Protein AF-A0A9D0VZU3-F1 (afdb_monomer_lite)

Structure (mmCIF, N/CA/C/O backbone):
data_AF-A0A9D0VZU3-F1
#
_entry.id   AF-A0A9D0VZU3-F1
#
loop_
_atom_site.group_PDB
_atom_site.id
_atom_site.type_symbol
_atom_site.label_atom_id
_atom_site.label_alt_id
_atom_site.label_comp_id
_atom_site.label_asym_id
_atom_site.label_entity_id
_atom_site.label_seq_id
_atom_site.pdbx_PDB_ins_code
_atom_site.Cartn_x
_atom_site.Cartn_y
_atom_site.Cartn_z
_atom_site.occupancy
_atom_site.B_iso_or_equiv
_atom_site.auth_seq_id
_atom_site.auth_comp_id
_atom_site.auth_asym_id
_atom_site.auth_atom_id
_atom_site.pdbx_PDB_model_num
ATOM 1 N N . ARG A 1 1 ? 12.793 -1.367 1.837 1.00 57.09 1 ARG A N 1
ATOM 2 C CA . ARG A 1 1 ? 12.682 -2.844 1.907 1.00 57.09 1 ARG A CA 1
ATOM 3 C C . ARG A 1 1 ? 11.423 -3.205 1.146 1.00 57.09 1 ARG A C 1
ATOM 5 O O . ARG A 1 1 ? 10.381 -2.661 1.485 1.00 57.09 1 ARG A O 1
ATOM 12 N N . VAL A 1 2 ? 11.534 -3.978 0.075 1.00 68.75 2 VAL A N 1
ATOM 13 C CA . VAL A 1 2 ? 10.361 -4.372 -0.712 1.00 68.75 2 VAL A CA 1
ATOM 14 C C . VAL A 1 2 ? 9.627 -5.455 0.066 1.00 68.75 2 VAL A C 1
ATOM 16 O O . VAL A 1 2 ? 10.262 -6.379 0.572 1.00 68.75 2 VAL A O 1
ATOM 19 N N . PHE A 1 3 ? 8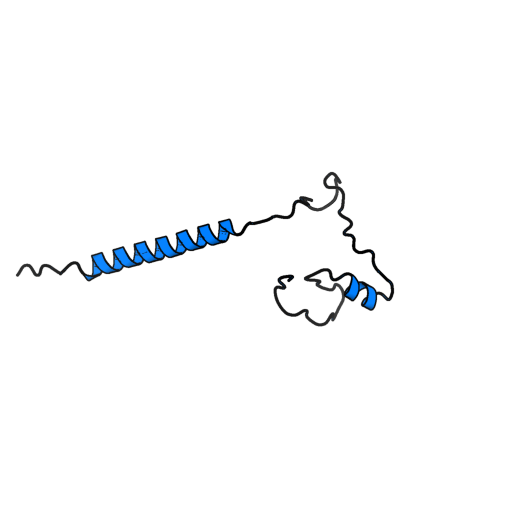.317 -5.298 0.227 1.00 74.56 3 PHE A N 1
ATOM 20 C CA . PHE A 1 3 ? 7.484 -6.337 0.816 1.00 74.56 3 PHE A CA 1
ATOM 21 C C . PHE A 1 3 ? 7.143 -7.352 -0.273 1.00 74.56 3 PHE A C 1
ATOM 23 O O . PHE A 1 3 ? 6.488 -7.012 -1.253 1.00 74.56 3 PHE A O 1
ATOM 30 N N . MET A 1 4 ? 7.621 -8.579 -0.094 1.00 77.31 4 MET A N 1
ATOM 31 C CA . MET A 1 4 ? 7.282 -9.738 -0.922 1.00 77.31 4 MET A CA 1
ATOM 32 C C . MET A 1 4 ? 6.205 -10.544 -0.192 1.00 77.31 4 MET A C 1
ATOM 34 O O . MET A 1 4 ? 6.206 -10.569 1.041 1.00 77.31 4 MET A O 1
ATOM 38 N N . LEU A 1 5 ? 5.293 -11.206 -0.915 1.00 75.81 5 LEU A N 1
ATOM 39 C CA . LEU A 1 5 ? 4.279 -12.053 -0.266 1.00 75.81 5 LEU A CA 1
ATOM 40 C C . LEU A 1 5 ? 4.892 -13.328 0.339 1.00 75.81 5 LEU A C 1
ATOM 42 O O . LEU A 1 5 ? 4.309 -13.914 1.247 1.00 75.81 5 LEU A O 1
ATOM 46 N N . GLY A 1 6 ? 6.065 -13.735 -0.146 1.00 78.75 6 GLY A N 1
ATOM 47 C CA . GLY A 1 6 ? 6.853 -14.862 0.344 1.00 78.75 6 GLY A CA 1
ATOM 48 C C . GLY A 1 6 ? 8.159 -14.995 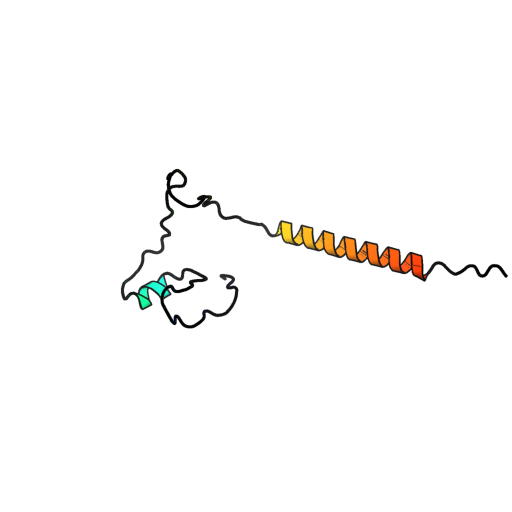-0.436 1.00 78.75 6 GLY A C 1
ATOM 49 O O . GLY A 1 6 ? 8.455 -14.155 -1.294 1.00 78.75 6 GLY A O 1
ATOM 50 N N . ASP A 1 7 ? 8.916 -16.052 -0.149 1.00 78.38 7 ASP A N 1
ATOM 51 C CA . ASP A 1 7 ? 10.150 -16.363 -0.871 1.00 78.38 7 ASP A CA 1
ATOM 52 C C . ASP A 1 7 ? 9.873 -16.573 -2.367 1.00 78.38 7 ASP A C 1
ATOM 54 O O . ASP A 1 7 ? 8.803 -17.042 -2.773 1.00 78.38 7 ASP A O 1
ATOM 58 N N . GLU A 1 8 ? 10.829 -16.192 -3.214 1.00 70.81 8 GLU A N 1
ATOM 59 C CA . GLU A 1 8 ? 10.721 -16.472 -4.641 1.00 70.81 8 GLU A CA 1
ATOM 60 C C . GLU A 1 8 ? 10.913 -17.971 -4.887 1.00 70.81 8 GLU A C 1
ATOM 62 O O . GLU A 1 8 ? 11.986 -18.527 -4.662 1.00 70.81 8 GLU A O 1
ATOM 67 N N . GLU A 1 9 ? 9.851 -18.623 -5.361 1.00 71.81 9 GLU A N 1
ATOM 68 C CA . GLU A 1 9 ? 9.920 -19.983 -5.895 1.00 71.81 9 GLU A CA 1
ATOM 69 C C . GLU A 1 9 ? 10.985 -20.053 -7.007 1.00 71.81 9 GLU A C 1
ATOM 71 O O . GLU A 1 9 ? 11.040 -19.152 -7.856 1.00 71.81 9 GLU A O 1
ATOM 76 N N . PRO A 1 10 ? 11.804 -21.121 -7.058 1.00 71.25 10 PRO A N 1
ATOM 77 C CA . PRO A 1 10 ? 12.748 -21.327 -8.145 1.00 71.25 10 PRO A CA 1
ATOM 78 C C . PRO A 1 10 ? 12.043 -21.220 -9.499 1.00 71.25 10 PRO A C 1
ATOM 80 O O . PRO A 1 10 ? 11.009 -21.853 -9.732 1.00 71.25 10 PRO A O 1
ATOM 83 N N . ARG A 1 11 ? 12.603 -20.415 -10.409 1.00 73.50 11 ARG A N 1
ATOM 84 C CA . ARG A 1 11 ? 12.063 -20.219 -11.761 1.00 73.50 11 ARG A CA 1
ATOM 85 C C . ARG A 1 11 ? 12.057 -21.556 -12.506 1.00 73.50 11 ARG A C 1
ATOM 87 O O . ARG A 1 11 ? 13.078 -21.997 -13.017 1.00 73.50 11 ARG A O 1
ATOM 94 N N . GLY A 1 12 ? 10.905 -22.226 -12.508 1.00 74.25 12 GLY A N 1
ATOM 95 C CA . GLY A 1 12 ? 10.762 -23.577 -13.049 1.00 74.25 12 GLY A CA 1
ATOM 96 C C . GLY A 1 12 ? 10.449 -23.599 -14.543 1.00 74.25 12 GLY A C 1
ATOM 97 O O . GLY A 1 12 ? 11.261 -24.033 -15.353 1.00 74.25 12 GLY A O 1
ATOM 98 N N . ARG A 1 13 ? 9.247 -23.152 -14.926 1.00 77.31 13 ARG A N 1
ATOM 99 C CA . ARG A 1 13 ? 8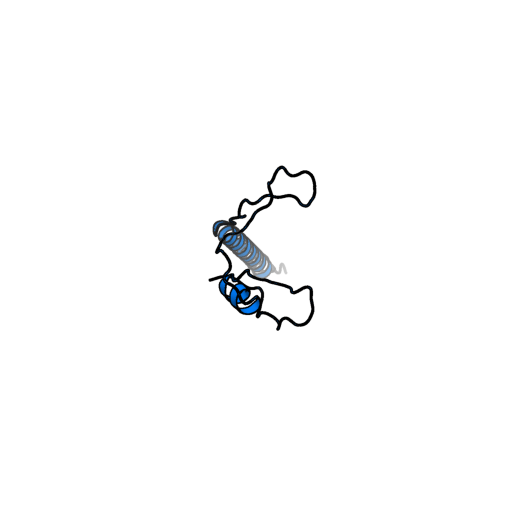.758 -23.212 -16.311 1.00 77.31 13 ARG A CA 1
ATOM 100 C C . ARG A 1 13 ? 8.159 -21.877 -16.728 1.00 77.31 13 ARG A C 1
ATOM 102 O O . ARG A 1 13 ? 7.442 -21.251 -15.957 1.00 77.31 13 ARG A O 1
ATOM 109 N N . TRP A 1 14 ? 8.433 -21.480 -17.966 1.00 81.75 14 TRP A N 1
ATOM 110 C CA . TRP A 1 14 ? 7.830 -20.301 -18.578 1.00 81.75 14 TRP A CA 1
ATOM 111 C C . TRP A 1 14 ? 6.296 -20.442 -18.688 1.00 81.75 14 TRP A C 1
ATOM 113 O O . TRP A 1 14 ? 5.828 -21.516 -19.086 1.00 81.75 14 TRP A O 1
ATOM 123 N N . PRO A 1 15 ? 5.511 -19.381 -18.413 1.00 86.00 15 PRO A N 1
ATOM 124 C CA . PRO A 1 15 ? 5.931 -18.040 -17.991 1.00 86.00 15 PRO A CA 1
ATOM 125 C C . PRO A 1 15 ? 6.312 -17.949 -16.506 1.00 86.00 15 PRO A C 1
ATOM 127 O O . PRO A 1 15 ? 5.642 -18.515 -15.643 1.00 86.00 15 PRO A O 1
ATOM 130 N N . TYR A 1 16 ? 7.378 -17.200 -16.205 1.00 81.56 16 TYR A N 1
ATOM 131 C CA . TYR A 1 16 ? 7.808 -16.962 -14.825 1.00 81.56 16 TYR A CA 1
ATOM 132 C C . TYR A 1 16 ? 6.879 -15.983 -14.105 1.00 81.56 16 TYR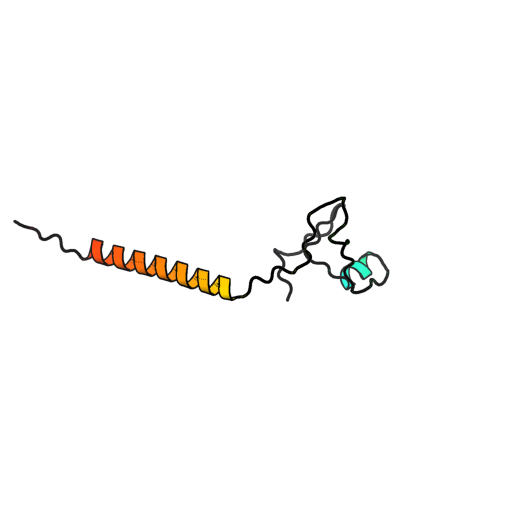 A C 1
ATOM 134 O O . TYR A 1 16 ? 6.448 -14.981 -14.676 1.00 81.56 16 TYR A O 1
ATOM 142 N N . ARG A 1 17 ? 6.626 -16.236 -12.817 1.00 81.50 17 ARG A N 1
ATOM 143 C CA . ARG A 1 17 ? 5.933 -15.293 -11.935 1.00 81.50 17 ARG A CA 1
ATOM 144 C C . ARG A 1 17 ? 6.964 -14.454 -11.185 1.00 81.50 17 ARG A C 1
ATOM 146 O O . ARG A 1 17 ? 7.636 -14.967 -10.298 1.00 81.50 17 ARG A O 1
ATOM 153 N N . ILE A 1 18 ? 7.058 -13.173 -11.526 1.00 82.62 18 ILE A N 1
ATOM 154 C CA . ILE A 1 18 ? 7.956 -12.211 -10.875 1.00 82.62 18 ILE A CA 1
ATOM 155 C C . ILE A 1 18 ? 7.134 -11.398 -9.870 1.00 82.62 18 ILE A C 1
ATOM 157 O O . ILE A 1 18 ? 6.162 -10.753 -10.255 1.00 82.62 18 ILE A O 1
ATOM 161 N N . GLN A 1 19 ? 7.493 -11.450 -8.584 1.00 84.06 19 GLN A N 1
ATOM 162 C CA . GLN A 1 19 ? 6.824 -10.656 -7.540 1.00 84.06 19 GLN A CA 1
ATOM 163 C C . GLN A 1 19 ? 7.392 -9.238 -7.457 1.00 84.06 19 GLN A C 1
ATOM 165 O O . GLN A 1 19 ? 6.657 -8.280 -7.222 1.00 84.06 19 GLN A O 1
ATOM 170 N N . HIS A 1 20 ? 8.700 -9.108 -7.665 1.00 85.25 20 HIS A N 1
ATOM 171 C CA . HIS A 1 20 ? 9.400 -7.837 -7.665 1.00 85.25 20 HIS A CA 1
ATOM 172 C C . HIS A 1 20 ? 10.412 -7.791 -8.804 1.00 85.25 20 HIS A C 1
ATOM 174 O O . HIS A 1 20 ? 11.141 -8.749 -9.049 1.00 85.25 20 HIS A O 1
ATOM 180 N N . VAL A 1 21 ? 10.451 -6.663 -9.508 1.00 86.44 21 VAL A N 1
ATOM 181 C CA . VAL A 1 21 ? 11.407 -6.448 -10.592 1.00 86.44 21 VAL A CA 1
ATOM 182 C C . VAL A 1 21 ? 12.741 -6.009 -9.993 1.00 86.44 21 VAL A C 1
ATOM 184 O O . VAL A 1 21 ? 12.923 -4.840 -9.665 1.00 86.44 21 VAL A O 1
ATOM 187 N N . ASP A 1 22 ? 13.671 -6.956 -9.880 1.00 88.50 22 ASP A N 1
ATOM 188 C CA . ASP A 1 22 ? 15.081 -6.692 -9.588 1.00 88.50 22 ASP A CA 1
ATOM 189 C C . ASP A 1 22 ? 15.878 -6.661 -10.900 1.00 88.50 22 ASP A C 1
ATOM 191 O O . ASP A 1 22 ? 16.131 -7.684 -11.542 1.00 88.50 22 ASP A O 1
ATOM 195 N N . ILE A 1 23 ? 16.253 -5.452 -11.310 1.00 90.19 23 ILE A N 1
ATOM 196 C CA . ILE A 1 23 ? 16.904 -5.180 -12.595 1.00 90.19 23 ILE A CA 1
ATOM 197 C C . ILE A 1 23 ? 18.307 -5.806 -12.657 1.00 90.19 23 ILE A C 1
ATOM 199 O O . ILE A 1 23 ? 18.719 -6.287 -13.714 1.00 90.19 23 ILE A O 1
ATOM 203 N N . GLU A 1 24 ? 19.025 -5.872 -11.535 1.00 91.00 24 GLU A N 1
ATOM 204 C CA . GLU A 1 24 ? 20.362 -6.469 -11.473 1.00 91.00 24 GLU A CA 1
ATOM 205 C C . GLU A 1 24 ? 20.294 -7.998 -11.527 1.00 91.00 24 GLU A C 1
ATOM 207 O O . GLU A 1 24 ? 21.082 -8.645 -12.226 1.00 91.00 24 GLU A O 1
ATOM 212 N N . ALA A 1 25 ? 19.340 -8.598 -10.811 1.00 88.00 25 ALA A N 1
ATOM 213 C CA . ALA A 1 25 ? 19.092 -10.034 -10.877 1.00 88.00 25 ALA A CA 1
ATOM 214 C C . ALA A 1 25 ? 18.682 -10.466 -12.292 1.00 88.00 25 ALA A C 1
ATOM 216 O O . ALA A 1 25 ? 19.257 -11.418 -12.824 1.00 88.00 25 ALA A O 1
ATOM 217 N N . LEU A 1 26 ? 17.768 -9.729 -12.935 1.00 89.25 26 LEU A N 1
ATOM 218 C CA . LEU A 1 26 ? 17.369 -10.003 -14.316 1.00 89.25 26 LEU A CA 1
ATOM 219 C C . LEU A 1 26 ? 18.531 -9.830 -15.301 1.00 89.25 26 LEU A C 1
ATOM 221 O O . LEU A 1 26 ? 18.695 -10.667 -16.184 1.00 89.25 26 LEU A O 1
ATOM 225 N N . GLY A 1 27 ? 19.359 -8.792 -15.148 1.00 92.75 27 GLY A N 1
ATOM 226 C CA . GLY A 1 27 ? 20.521 -8.586 -16.018 1.00 92.75 27 GLY A CA 1
ATOM 227 C C . GLY A 1 27 ? 21.526 -9.742 -15.952 1.00 92.75 27 GLY A C 1
ATOM 228 O O . GLY A 1 27 ? 22.049 -10.173 -16.980 1.00 92.75 27 GLY A O 1
ATOM 229 N N . ARG A 1 28 ? 21.747 -10.311 -14.757 1.00 91.75 28 ARG A N 1
ATOM 230 C CA . ARG A 1 28 ? 22.589 -11.510 -14.587 1.00 91.75 28 ARG A CA 1
ATOM 231 C C . ARG A 1 28 ? 22.002 -12.744 -15.269 1.00 91.75 28 ARG A C 1
ATOM 233 O O . ARG A 1 28 ? 22.754 -13.512 -15.856 1.00 91.75 28 ARG A O 1
ATOM 240 N N . GLU A 1 29 ? 20.687 -12.926 -15.205 1.00 87.88 29 GLU A N 1
ATOM 241 C CA . GLU A 1 29 ? 20.000 -14.069 -15.821 1.00 87.88 29 GLU A CA 1
ATOM 242 C C . GLU A 1 29 ? 19.944 -13.968 -17.351 1.00 87.88 29 GLU A C 1
ATOM 244 O O . GLU A 1 29 ? 20.099 -14.970 -18.044 1.00 87.88 29 GLU A O 1
ATOM 249 N N . LEU A 1 30 ? 19.770 -12.757 -17.883 1.00 90.38 30 LEU A N 1
ATOM 250 C CA . LEU A 1 30 ? 19.718 -12.492 -19.323 1.00 90.38 30 LEU A CA 1
ATOM 251 C C . LEU A 1 30 ? 21.107 -12.383 -19.971 1.00 90.38 30 LEU A C 1
ATOM 253 O O . LEU A 1 30 ? 21.224 -12.485 -21.191 1.00 90.38 30 LEU A O 1
ATOM 257 N N . GLY A 1 31 ? 22.159 -12.185 -19.173 1.00 95.38 31 GLY A N 1
ATOM 258 C CA . GLY A 1 31 ? 23.544 -12.117 -19.643 1.00 95.38 31 GLY A CA 1
ATOM 259 C C . GLY A 1 31 ? 23.971 -10.753 -20.198 1.00 95.38 31 GLY A C 1
ATOM 260 O O . GLY A 1 31 ? 25.000 -10.670 -20.866 1.00 95.38 31 GLY A O 1
ATOM 261 N N . TYR A 1 32 ? 23.215 -9.684 -19.936 1.00 96.00 32 TYR A N 1
ATOM 262 C CA . TYR A 1 32 ? 23.557 -8.317 -20.342 1.00 96.00 32 TYR A CA 1
ATOM 263 C C . TYR A 1 32 ? 22.969 -7.275 -19.371 1.00 96.00 32 TYR A C 1
ATOM 265 O O . TYR A 1 32 ? 21.966 -7.547 -18.708 1.00 96.00 32 TYR A O 1
ATOM 273 N N . PRO A 1 33 ? 23.579 -6.078 -19.246 1.00 94.56 33 PRO A N 1
ATOM 274 C CA . PRO A 1 33 ? 23.083 -5.047 -18.339 1.00 94.56 33 PRO A CA 1
ATOM 275 C C . PRO A 1 33 ? 21.738 -4.481 -18.809 1.00 94.56 33 PRO A C 1
ATOM 277 O O . PRO A 1 33 ? 21.545 -4.197 -19.991 1.00 94.56 33 PRO A O 1
ATOM 280 N N . LEU A 1 34 ? 20.828 -4.267 -17.860 1.00 93.88 34 LEU A N 1
ATOM 281 C CA . LEU A 1 34 ? 19.534 -3.629 -18.086 1.00 93.88 34 LEU A CA 1
ATOM 282 C C . LEU A 1 34 ? 19.553 -2.183 -17.585 1.00 93.88 34 LEU A C 1
ATOM 284 O O . LEU A 1 34 ? 20.192 -1.873 -16.578 1.00 93.88 34 LEU A O 1
ATOM 288 N N . LEU A 1 35 ? 18.832 -1.293 -18.272 1.00 94.19 35 LEU A N 1
ATOM 289 C CA . LEU A 1 35 ? 18.643 0.075 -17.793 1.00 94.19 35 LEU A CA 1
ATOM 290 C C . LEU A 1 35 ? 17.727 0.076 -16.556 1.00 94.19 35 LEU A C 1
ATOM 292 O O . LEU A 1 35 ? 16.705 -0.614 -16.569 1.00 94.19 35 LEU A O 1
ATOM 296 N N . PRO A 1 36 ? 18.022 0.890 -15.524 1.00 89.69 36 PRO A N 1
ATOM 297 C CA . PRO A 1 36 ? 17.213 0.984 -14.314 1.00 89.69 36 PRO A CA 1
ATOM 298 C C . PRO A 1 36 ? 15.964 1.861 -14.519 1.00 89.69 36 PRO A C 1
ATOM 300 O O . PRO A 1 36 ? 15.727 2.811 -13.777 1.00 89.69 36 PRO A O 1
ATOM 303 N N . VAL A 1 37 ? 15.191 1.586 -15.571 1.00 89.50 37 VAL A N 1
ATOM 304 C CA . VAL A 1 37 ? 14.025 2.381 -15.980 1.00 89.50 37 VAL A CA 1
ATOM 305 C C . VAL A 1 37 ? 12.827 1.478 -16.235 1.00 89.50 37 VAL A C 1
ATOM 307 O O . VAL A 1 37 ? 12.966 0.361 -16.730 1.00 89.50 37 VAL A O 1
ATOM 310 N N . LEU A 1 38 ? 11.639 1.976 -15.905 1.00 85.62 38 LEU A N 1
ATOM 311 C CA . LEU A 1 38 ? 10.377 1.310 -16.196 1.00 85.62 38 LEU A CA 1
ATOM 312 C C . LEU A 1 38 ? 9.738 2.001 -17.403 1.00 85.62 38 LEU A C 1
ATOM 314 O O . LEU A 1 38 ? 9.418 3.187 -17.332 1.00 85.62 38 LEU A O 1
ATOM 318 N N . LEU A 1 39 ? 9.562 1.271 -18.504 1.00 88.38 39 LEU A N 1
ATOM 319 C CA . LEU A 1 39 ? 8.818 1.774 -19.654 1.00 88.38 39 LEU A CA 1
ATOM 320 C C . LEU A 1 39 ? 7.327 1.558 -19.402 1.00 88.38 39 LEU A C 1
ATOM 322 O O . LEU A 1 39 ? 6.848 0.425 -19.373 1.00 88.38 39 LEU A O 1
ATOM 326 N N . LEU A 1 40 ? 6.613 2.656 -19.190 1.00 87.81 40 LEU A N 1
ATOM 327 C CA . LEU A 1 40 ? 5.170 2.662 -19.016 1.00 87.81 40 LEU A CA 1
ATOM 328 C C . LEU A 1 40 ? 4.511 2.944 -20.362 1.00 87.81 40 LEU A C 1
ATOM 330 O O . LEU A 1 40 ? 4.939 3.842 -21.083 1.00 87.81 40 LEU A O 1
ATOM 334 N N . LEU A 1 41 ? 3.490 2.160 -20.700 1.00 88.38 41 LEU A N 1
ATOM 335 C CA . LEU A 1 41 ? 2.695 2.405 -21.900 1.00 88.38 41 LEU A CA 1
ATOM 336 C C . LEU A 1 41 ? 1.870 3.682 -21.717 1.00 88.38 41 LEU A C 1
ATOM 338 O O . LEU A 1 41 ? 1.437 3.968 -20.598 1.00 88.38 41 LEU A O 1
ATOM 342 N N . ASP A 1 42 ? 1.660 4.430 -22.796 1.00 87.25 42 ASP A N 1
ATOM 343 C CA . ASP A 1 42 ? 0.911 5.682 -22.755 1.00 87.25 42 ASP A CA 1
ATOM 344 C C . ASP A 1 42 ? -0.498 5.448 -22.160 1.00 87.25 42 ASP A C 1
ATOM 346 O O . ASP A 1 42 ? -1.175 4.489 -22.556 1.00 87.25 42 ASP A O 1
ATOM 350 N N . PRO A 1 43 ? -0.925 6.243 -21.157 1.00 85.19 43 PRO A N 1
ATOM 351 C CA . PRO A 1 43 ? -2.266 6.149 -20.591 1.00 85.19 43 PRO A CA 1
ATOM 352 C C . PRO A 1 43 ? -3.395 6.254 -21.620 1.00 85.19 43 PRO A C 1
ATOM 354 O O . PRO A 1 43 ? -4.433 5.629 -21.404 1.00 85.19 43 PRO A O 1
ATOM 357 N N . ASP A 1 44 ? -3.178 6.996 -22.710 1.00 86.19 44 ASP A N 1
A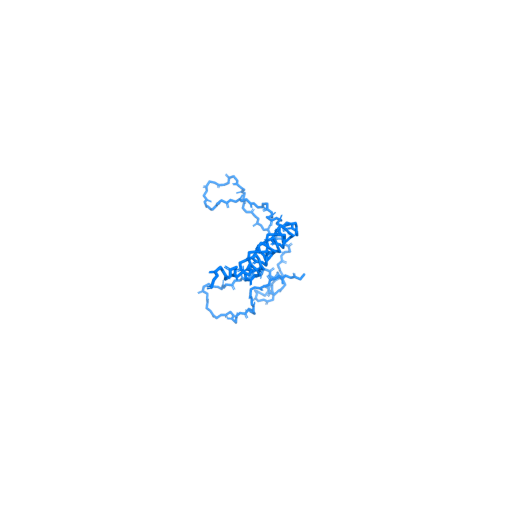TOM 358 C CA . ASP A 1 44 ? -4.193 7.320 -23.716 1.00 86.19 44 ASP A CA 1
ATOM 359 C C . ASP A 1 44 ? -4.243 6.309 -24.883 1.00 86.19 44 ASP A C 1
ATOM 361 O O . ASP A 1 44 ? -5.000 6.501 -25.830 1.00 86.19 44 ASP A O 1
ATOM 365 N N . GLU A 1 45 ? -3.464 5.219 -24.834 1.00 88.69 45 GLU A N 1
ATOM 366 C CA . GLU A 1 45 ? -3.486 4.173 -25.870 1.00 88.69 45 GLU A CA 1
ATOM 367 C C . GLU A 1 45 ? -4.755 3.305 -25.828 1.00 88.69 45 GLU A C 1
ATOM 369 O O . GLU A 1 45 ? -5.098 2.729 -24.786 1.00 88.69 45 GLU A O 1
ATOM 374 N N . ASP A 1 46 ? -5.396 3.149 -26.990 1.00 81.06 46 ASP A N 1
ATOM 375 C CA . ASP A 1 46 ? -6.741 2.574 -27.148 1.00 81.06 46 ASP A CA 1
ATOM 376 C C . ASP A 1 46 ? -6.823 1.081 -26.772 1.00 81.06 46 ASP A C 1
ATOM 378 O O . ASP A 1 46 ? -7.826 0.614 -26.225 1.00 81.06 46 ASP A O 1
ATOM 382 N N . ASP A 1 47 ? -5.762 0.317 -27.037 1.00 84.12 47 ASP A N 1
ATOM 383 C CA . ASP A 1 47 ? -5.732 -1.131 -26.829 1.00 84.12 47 ASP A CA 1
ATOM 384 C C . ASP A 1 47 ? -5.108 -1.493 -25.481 1.00 84.12 47 ASP A C 1
ATOM 386 O O . ASP A 1 47 ? -3.942 -1.195 -25.238 1.00 84.12 47 ASP A O 1
ATOM 390 N N . GLY A 1 48 ? -5.817 -2.226 -24.617 1.00 80.56 48 GLY A N 1
ATOM 391 C CA . GLY A 1 48 ? -5.240 -2.885 -23.437 1.00 80.56 48 GLY A CA 1
ATOM 392 C C . GLY A 1 48 ? -5.993 -2.645 -22.127 1.00 80.56 48 GLY A C 1
ATOM 393 O O . GLY A 1 48 ? -7.208 -2.479 -22.105 1.00 80.56 48 GLY A O 1
ATOM 394 N N . TYR A 1 49 ? -5.271 -2.715 -21.007 1.00 81.75 49 TYR A N 1
ATOM 395 C CA . TYR A 1 49 ? -5.831 -2.522 -19.664 1.00 81.75 49 TYR A CA 1
ATOM 396 C C . TYR A 1 49 ? -5.860 -1.043 -19.269 1.00 81.75 49 TYR A C 1
ATOM 398 O O . TYR A 1 49 ? -5.106 -0.242 -19.811 1.00 81.75 49 TYR A O 1
ATOM 406 N N . VAL A 1 50 ? -6.678 -0.696 -18.269 1.00 81.94 50 VAL A N 1
ATOM 407 C CA . VAL A 1 50 ? -6.691 0.647 -17.668 1.00 81.94 50 VAL A CA 1
ATOM 408 C C . VAL A 1 50 ? -5.311 0.970 -17.087 1.00 81.94 50 VAL A C 1
ATOM 410 O O . VAL A 1 50 ? -4.798 0.237 -16.239 1.00 81.94 50 VAL A O 1
ATOM 413 N N . ARG A 1 51 ? -4.726 2.082 -17.534 1.00 86.31 51 ARG A N 1
ATOM 414 C CA . ARG A 1 51 ? -3.390 2.553 -17.151 1.00 86.31 51 ARG A CA 1
ATOM 415 C C . ARG A 1 51 ? -3.495 3.774 -16.248 1.00 86.31 51 ARG A C 1
ATOM 417 O O . ARG A 1 51 ? -3.385 4.906 -16.701 1.00 86.31 51 ARG A O 1
ATOM 424 N N . ASP A 1 52 ? -3.684 3.543 -14.954 1.00 82.75 52 ASP A N 1
ATOM 425 C CA . ASP A 1 52 ? -3.509 4.590 -13.943 1.00 82.75 52 ASP A CA 1
ATOM 426 C C . ASP A 1 52 ? -2.152 4.403 -13.259 1.00 82.75 52 ASP A C 1
ATOM 428 O O . ASP A 1 52 ? -2.038 3.765 -12.214 1.00 82.75 52 ASP A O 1
ATOM 432 N 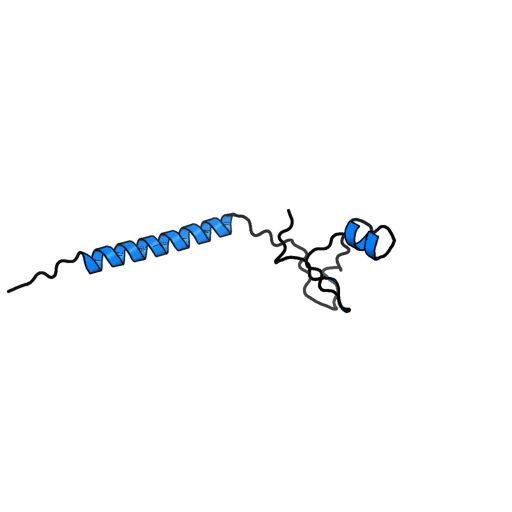N . TRP A 1 53 ? -1.088 4.924 -13.879 1.00 82.88 53 TRP A N 1
ATOM 433 C CA . TRP A 1 53 ? 0.280 4.804 -13.357 1.00 82.88 53 TRP A CA 1
ATOM 434 C C . TRP A 1 53 ? 0.536 5.606 -12.076 1.00 82.88 53 TRP A C 1
ATOM 436 O O . TRP A 1 53 ? 1.678 5.698 -11.620 1.00 82.88 53 TRP A O 1
ATOM 446 N N . ARG A 1 54 ? -0.499 6.199 -11.473 1.00 76.75 54 ARG A N 1
ATOM 447 C CA . ARG A 1 54 ? -0.384 6.851 -10.174 1.00 76.75 54 ARG A CA 1
ATOM 448 C C . ARG A 1 54 ? -0.125 5.778 -9.122 1.00 76.75 54 ARG A C 1
ATOM 450 O O . ARG A 1 54 ? -0.962 4.895 -8.927 1.00 76.75 54 ARG A O 1
ATOM 457 N N . PRO A 1 55 ? 1.004 5.837 -8.400 1.00 68.19 55 PRO A N 1
ATOM 458 C CA . PRO A 1 55 ? 1.211 4.916 -7.305 1.00 68.19 55 PRO A CA 1
ATOM 459 C C . PRO A 1 55 ? 0.108 5.166 -6.274 1.00 68.19 55 PRO A C 1
ATOM 461 O O . PRO A 1 55 ? -0.028 6.272 -5.745 1.00 68.19 55 PRO A O 1
ATOM 464 N N . LEU A 1 56 ? -0.705 4.142 -6.002 1.00 62.91 56 LEU A N 1
ATOM 465 C CA . LEU A 1 56 ? -1.690 4.171 -4.927 1.00 62.91 56 LEU A CA 1
ATOM 466 C C . LEU A 1 56 ? -0.943 4.197 -3.592 1.00 62.91 56 LEU A C 1
ATOM 468 O O . LEU A 1 56 ? -0.691 3.171 -2.961 1.00 62.91 56 LEU A O 1
ATOM 472 N N . HIS A 1 57 ? -0.555 5.391 -3.163 1.00 64.50 57 HIS A N 1
ATOM 473 C CA . HIS A 1 57 ? -0.012 5.616 -1.839 1.00 64.50 57 HIS A CA 1
ATOM 474 C C . HIS A 1 57 ? -1.168 5.589 -0.838 1.00 64.50 57 HIS A C 1
ATOM 476 O O . HIS A 1 57 ? -1.758 6.616 -0.511 1.00 64.50 57 HIS A O 1
ATOM 482 N N . PHE A 1 58 ? -1.511 4.402 -0.339 1.00 65.88 58 PHE A N 1
ATOM 483 C CA . PHE A 1 58 ? -2.242 4.325 0.919 1.00 65.88 58 PHE A CA 1
ATOM 484 C C . PHE A 1 58 ? -1.269 4.718 2.025 1.00 65.88 58 PHE A C 1
ATOM 486 O O . PHE A 1 58 ? -0.379 3.948 2.386 1.00 65.88 58 PHE A O 1
ATOM 493 N N . GLY A 1 59 ? -1.402 5.948 2.509 1.00 77.75 59 GLY A N 1
ATOM 494 C CA . GLY A 1 59 ? -0.613 6.409 3.635 1.00 77.75 59 GLY A CA 1
ATOM 495 C C . GLY A 1 59 ? -0.961 5.654 4.931 1.00 77.75 59 GLY A C 1
ATOM 496 O O . GLY A 1 59 ? -1.977 4.944 5.014 1.00 77.75 59 GLY A O 1
ATOM 497 N N . PRO A 1 60 ? -0.102 5.766 5.959 1.00 75.31 60 PRO A N 1
ATOM 498 C CA . PRO A 1 60 ? -0.267 5.072 7.237 1.00 75.31 60 PRO A CA 1
ATOM 499 C C . PRO A 1 60 ? -1.559 5.453 7.977 1.00 75.31 60 PRO A C 1
ATOM 501 O O . PRO A 1 60 ? -1.986 4.729 8.877 1.00 75.31 60 PRO A O 1
ATOM 504 N N . GLU A 1 61 ? -2.221 6.543 7.586 1.00 82.31 61 GLU A N 1
ATOM 505 C CA . GLU A 1 61 ? -3.461 7.043 8.181 1.00 82.31 61 GLU A CA 1
ATOM 506 C C . GLU A 1 61 ? -4.580 5.996 8.116 1.00 82.31 61 GLU A C 1
ATOM 508 O O . GLU A 1 61 ? -5.393 5.890 9.037 1.00 82.31 61 GLU A O 1
ATOM 513 N N . ARG A 1 62 ? -4.596 5.152 7.074 1.00 82.88 62 ARG A N 1
ATOM 514 C CA . ARG A 1 62 ? -5.598 4.085 6.946 1.00 82.88 62 ARG A CA 1
ATOM 515 C C . ARG A 1 62 ? -5.469 3.035 8.053 1.00 82.88 62 ARG A C 1
ATOM 517 O O . ARG A 1 62 ? -6.481 2.568 8.572 1.00 82.88 62 ARG A O 1
ATOM 524 N N . ASN A 1 63 ? -4.242 2.708 8.456 1.00 87.56 63 ASN A N 1
ATOM 525 C CA . ASN A 1 63 ? -3.984 1.766 9.549 1.00 87.56 63 ASN A CA 1
ATOM 526 C C . ASN A 1 63 ? -4.437 2.335 10.898 1.00 87.56 63 ASN A C 1
ATOM 528 O O . ASN A 1 63 ? -4.969 1.598 11.726 1.00 87.56 63 ASN A O 1
ATOM 532 N N . ILE A 1 64 ? -4.293 3.649 11.097 1.00 91.81 64 ILE A N 1
ATOM 533 C CA . ILE A 1 64 ? -4.810 4.341 12.285 1.00 91.81 64 ILE A CA 1
ATOM 534 C C . ILE A 1 64 ? -6.340 4.271 12.311 1.00 91.81 64 ILE A C 1
ATOM 536 O O . ILE A 1 64 ? -6.919 3.946 13.347 1.00 91.81 64 ILE A O 1
ATOM 540 N N . GLY A 1 65 ? -6.996 4.496 11.168 1.00 91.62 65 GLY A N 1
ATOM 541 C CA . GLY A 1 65 ? -8.446 4.339 11.039 1.00 91.62 65 GLY A CA 1
ATOM 542 C C . GLY A 1 65 ? -8.921 2.942 11.451 1.00 91.62 65 GLY A C 1
ATOM 543 O O . GLY A 1 65 ? -9.853 2.822 12.245 1.00 91.62 65 GLY A O 1
ATOM 544 N N . TYR A 1 66 ? -8.238 1.888 10.992 1.00 94.75 66 TYR A N 1
ATOM 545 C CA . TYR A 1 66 ? -8.541 0.519 11.419 1.00 94.75 66 TYR A CA 1
ATOM 546 C C . TYR A 1 66 ? -8.293 0.291 12.910 1.00 94.75 66 TYR A C 1
ATOM 548 O O . TYR A 1 66 ? -9.112 -0.348 13.564 1.00 94.75 66 TYR A O 1
ATOM 556 N N . ALA A 1 67 ? -7.210 0.826 13.478 1.00 96.19 67 ALA A N 1
ATOM 557 C CA . ALA A 1 67 ? -6.951 0.705 14.910 1.00 96.19 67 ALA A CA 1
ATOM 558 C C . ALA A 1 67 ? -8.092 1.320 15.738 1.00 96.19 67 ALA A C 1
ATOM 560 O O . ALA A 1 67 ? -8.616 0.667 16.638 1.00 96.19 67 ALA A O 1
ATOM 561 N N . VAL A 1 68 ? -8.535 2.534 15.391 1.00 97.06 68 VAL A N 1
ATOM 562 C CA . VAL A 1 68 ? -9.668 3.198 16.057 1.00 97.06 68 VAL A CA 1
ATOM 563 C C . VAL A 1 68 ? -10.948 2.369 15.934 1.00 97.06 68 VAL A C 1
ATOM 565 O O . VAL A 1 68 ? -11.658 2.211 16.924 1.00 97.06 68 VAL A O 1
ATOM 568 N N . GLN A 1 69 ? -11.226 1.797 14.758 1.00 97.38 69 GLN A N 1
ATOM 569 C CA . GLN A 1 69 ? -12.381 0.914 14.560 1.00 97.38 69 GLN A CA 1
ATOM 570 C C . GLN A 1 69 ? -12.320 -0.314 15.475 1.00 97.38 69 GLN A C 1
ATOM 572 O O . GLN A 1 69 ? -13.280 -0.590 16.192 1.00 97.38 69 GLN A O 1
ATOM 577 N N . TRP A 1 70 ? -11.192 -1.028 15.496 1.00 98.38 70 TRP A N 1
ATOM 578 C CA . TRP A 1 70 ? -11.036 -2.233 16.311 1.00 98.38 70 TRP A CA 1
ATOM 579 C C . TRP A 1 70 ? -11.103 -1.941 17.811 1.00 98.38 70 TRP A C 1
ATOM 581 O O . TRP A 1 70 ? -11.793 -2.656 18.537 1.00 98.38 70 TRP A O 1
ATOM 591 N N . PHE A 1 71 ? -10.457 -0.871 18.281 1.00 98.25 71 PHE A N 1
ATOM 592 C CA . PHE A 1 71 ? -10.547 -0.467 19.685 1.00 98.25 71 PHE A CA 1
ATOM 593 C C . PHE A 1 71 ? -11.949 0.020 20.060 1.00 98.25 71 PHE A C 1
ATOM 595 O O . PHE A 1 71 ? -12.424 -0.296 21.150 1.00 98.25 71 PHE A O 1
ATOM 602 N N . GLY A 1 72 ? -12.643 0.721 19.159 1.00 98.38 72 GLY A N 1
ATOM 603 C CA . GLY A 1 72 ? -14.037 1.121 19.353 1.00 98.38 72 GLY A CA 1
ATOM 604 C C . GLY A 1 72 ? -14.975 -0.081 19.487 1.00 98.38 72 GLY A C 1
ATOM 605 O O . GLY A 1 72 ? -15.785 -0.129 20.412 1.00 98.38 72 GLY A O 1
ATOM 606 N N . LEU A 1 73 ? -14.823 -1.090 18.621 1.00 98.56 73 LEU A N 1
ATOM 607 C CA . LEU A 1 73 ? -15.577 -2.346 18.694 1.00 98.56 73 LEU A CA 1
ATOM 608 C C . LEU A 1 73 ? -15.279 -3.112 19.991 1.00 98.56 73 LEU A C 1
ATOM 610 O O . LEU A 1 73 ? -16.206 -3.557 20.667 1.00 98.56 73 LEU A O 1
ATOM 614 N N . ALA A 1 74 ? -14.006 -3.227 20.377 1.00 98.38 74 ALA A N 1
ATOM 615 C CA . ALA A 1 74 ? -13.607 -3.875 21.625 1.00 98.38 74 ALA A CA 1
ATOM 616 C C . ALA A 1 74 ? -14.184 -3.159 22.860 1.00 98.38 74 ALA A C 1
ATOM 618 O O . ALA A 1 74 ? -14.688 -3.814 23.770 1.00 98.38 74 ALA A O 1
ATOM 619 N N . ALA A 1 75 ? -14.167 -1.822 22.876 1.00 98.50 75 ALA A N 1
ATOM 620 C CA . ALA A 1 75 ? -14.752 -1.026 23.950 1.00 98.50 75 ALA A CA 1
ATOM 621 C C . ALA A 1 75 ? -16.278 -1.196 24.027 1.00 98.50 75 ALA A C 1
ATOM 623 O O . ALA A 1 75 ? -16.814 -1.397 25.115 1.00 98.50 75 ALA A O 1
ATOM 624 N N . ALA A 1 76 ? -16.976 -1.177 22.887 1.00 98.31 76 ALA A N 1
ATOM 625 C CA . ALA A 1 76 ? -18.418 -1.413 22.836 1.00 98.31 76 ALA A CA 1
ATOM 626 C C . ALA A 1 76 ? -18.782 -2.807 23.374 1.00 98.31 76 ALA A C 1
ATOM 628 O O . ALA A 1 76 ? -19.676 -2.931 24.211 1.00 98.31 76 ALA A O 1
ATOM 629 N N . LEU A 1 77 ? -18.047 -3.844 22.957 1.00 98.00 77 LEU A N 1
ATOM 630 C CA . LEU A 1 77 ? -18.220 -5.207 23.465 1.00 98.00 77 LEU A CA 1
ATOM 631 C C . LEU A 1 77 ? -17.958 -5.299 24.969 1.00 98.00 77 LEU A C 1
ATOM 633 O O . LEU A 1 77 ? -18.724 -5.951 25.674 1.00 98.00 77 LEU A O 1
ATOM 637 N N . LEU A 1 78 ? -16.921 -4.626 25.473 1.00 97.81 78 LEU A N 1
ATOM 638 C CA . LEU A 1 78 ? -16.617 -4.585 26.901 1.00 97.81 78 LEU A CA 1
ATOM 639 C C . LEU A 1 78 ? -17.755 -3.937 27.700 1.00 97.81 78 LEU A C 1
ATOM 641 O O . LEU A 1 78 ? -18.163 -4.479 28.725 1.00 97.81 78 LEU A O 1
ATOM 645 N N . VAL A 1 79 ? -18.298 -2.813 27.226 1.00 97.44 79 VAL A N 1
ATOM 646 C CA . VAL A 1 79 ? -19.437 -2.138 27.867 1.00 97.44 79 VAL A CA 1
ATOM 647 C C . VAL A 1 79 ? -20.662 -3.047 27.887 1.00 97.44 79 VAL A C 1
ATOM 649 O O . VAL A 1 79 ? -21.254 -3.234 28.947 1.00 97.44 79 VAL A O 1
ATOM 652 N N . ILE A 1 80 ? -21.016 -3.649 26.748 1.00 96.50 80 ILE A N 1
ATOM 653 C CA . ILE A 1 80 ? -22.145 -4.585 26.656 1.00 96.50 80 ILE A CA 1
ATOM 654 C C . ILE A 1 80 ? -21.945 -5.748 27.628 1.00 96.50 80 ILE A C 1
ATOM 656 O O . ILE A 1 80 ? -22.846 -6.062 28.403 1.00 96.50 80 ILE A O 1
ATOM 660 N N . TYR A 1 81 ? -20.758 -6.358 27.625 1.00 96.00 81 TYR A N 1
ATOM 661 C CA . TYR A 1 81 ? -20.427 -7.469 28.506 1.00 96.00 81 TYR A CA 1
ATOM 662 C C . TYR A 1 81 ? -20.605 -7.090 29.976 1.00 96.00 81 TYR A C 1
ATOM 664 O O . TYR A 1 81 ? -21.277 -7.815 30.709 1.00 96.00 81 TYR A O 1
ATOM 672 N N . LEU A 1 82 ? -20.050 -5.951 30.399 1.00 95.75 82 LEU A N 1
ATOM 673 C CA . LEU A 1 82 ? -20.164 -5.482 31.775 1.00 95.75 82 LEU A CA 1
ATOM 674 C C . LEU A 1 82 ? -21.619 -5.202 32.144 1.00 95.75 82 LEU A C 1
ATOM 676 O O . LEU A 1 82 ? -22.083 -5.750 33.134 1.00 95.75 82 LEU A O 1
ATOM 680 N N . VAL A 1 83 ? -22.360 -4.424 31.352 1.00 94.88 83 VAL A N 1
ATOM 681 C CA . VAL A 1 83 ? -23.762 -4.072 31.646 1.00 94.88 83 VAL A CA 1
ATOM 682 C C . VAL A 1 83 ? -24.630 -5.325 31.759 1.00 94.88 83 VAL A C 1
ATOM 684 O O . VAL A 1 83 ? -25.325 -5.502 32.755 1.00 94.88 83 VAL A O 1
ATOM 687 N N . VAL A 1 84 ? -24.545 -6.234 30.786 1.00 93.62 84 VAL A N 1
ATOM 688 C CA . VAL A 1 84 ? -25.351 -7.462 30.774 1.00 93.62 84 VAL A CA 1
ATOM 689 C C . VAL A 1 84 ? -24.985 -8.398 31.932 1.00 93.62 84 VAL A C 1
ATOM 691 O O . VAL A 1 84 ? -25.879 -8.999 32.518 1.00 93.62 84 VAL A O 1
ATOM 694 N N . ASN A 1 85 ? -23.702 -8.521 32.294 1.00 91.06 85 ASN A N 1
ATOM 695 C CA . ASN A 1 85 ? -23.265 -9.463 33.337 1.00 91.06 85 ASN A CA 1
ATOM 696 C C . ASN A 1 85 ? -23.248 -8.878 34.759 1.00 91.06 85 ASN A C 1
ATOM 698 O O . ASN A 1 85 ? -23.201 -9.642 35.720 1.00 91.06 85 ASN A O 1
ATOM 702 N N . THR A 1 86 ? -23.257 -7.551 34.927 1.00 86.50 86 THR A N 1
ATOM 703 C CA . THR A 1 86 ? -23.273 -6.903 36.255 1.00 86.50 86 THR A CA 1
ATOM 704 C C . THR A 1 86 ? -24.630 -6.347 36.654 1.00 86.50 86 THR A C 1
ATOM 706 O O . THR A 1 86 ? -24.800 -6.009 37.829 1.00 86.50 86 THR A O 1
ATOM 709 N N . HIS A 1 87 ? -25.619 -6.323 35.751 1.00 65.56 87 HIS A N 1
ATOM 710 C CA . HIS A 1 87 ? -27.010 -6.191 36.167 1.00 65.56 87 HIS A CA 1
ATOM 711 C C . HIS A 1 87 ? -27.356 -7.379 37.067 1.00 65.56 87 HIS A C 1
ATOM 713 O O . HIS A 1 87 ? -27.625 -8.491 36.613 1.00 65.56 87 HIS A O 1
ATOM 719 N N . ARG A 1 88 ? -27.299 -7.130 38.381 1.00 64.88 88 ARG A N 1
ATOM 720 C CA . ARG A 1 88 ? -27.841 -8.022 39.396 1.00 64.88 88 ARG A CA 1
ATOM 721 C C . ARG A 1 88 ? -29.257 -8.366 38.962 1.00 64.88 88 ARG A C 1
ATOM 723 O O . ARG A 1 88 ? -30.072 -7.472 38.749 1.00 64.88 88 ARG A O 1
ATOM 730 N N . ILE A 1 89 ? -29.519 -9.662 38.842 1.00 62.69 89 ILE A N 1
ATOM 731 C CA . ILE A 1 89 ? -30.865 -10.203 38.953 1.00 62.69 89 ILE A CA 1
ATOM 732 C C . ILE A 1 89 ? -31.372 -9.669 40.288 1.00 62.69 89 ILE A C 1
ATOM 734 O O . ILE A 1 89 ? -30.947 -10.143 41.344 1.00 62.69 89 ILE A O 1
ATOM 738 N N . ASP A 1 90 ? -32.195 -8.627 40.245 1.00 59.78 90 ASP A N 1
ATOM 739 C CA . ASP A 1 90 ? -33.002 -8.244 41.388 1.00 59.78 90 ASP A CA 1
ATOM 740 C C . ASP A 1 90 ? -33.959 -9.422 41.560 1.00 59.78 90 ASP A C 1
ATOM 742 O O . ASP A 1 90 ? -34.959 -9.557 40.854 1.00 59.78 90 ASP A O 1
ATOM 746 N N . ARG A 1 91 ? -33.548 -10.385 42.394 1.00 59.09 91 ARG A N 1
ATOM 747 C CA . ARG A 1 91 ? -34.401 -11.478 42.838 1.00 59.09 91 ARG A CA 1
ATOM 748 C C . ARG A 1 91 ? -35.457 -10.817 43.714 1.00 59.09 91 ARG A C 1
ATOM 750 O O . ARG A 1 91 ? -35.269 -10.659 44.915 1.00 59.09 91 ARG A O 1
ATOM 757 N N . GLN A 1 92 ? -36.509 -10.339 43.062 1.00 54.31 92 GLN A N 1
ATOM 758 C CA . GLN A 1 92 ? -37.779 -10.060 43.699 1.00 54.31 92 GLN A CA 1
ATOM 759 C C . GLN A 1 92 ? -38.371 -11.430 44.059 1.00 54.31 92 GLN A C 1
ATOM 761 O O . GLN A 1 92 ? -38.778 -12.178 43.170 1.00 54.31 92 GLN A O 1
ATOM 766 N N . GLU A 1 93 ? -38.317 -11.694 45.368 1.00 46.84 93 GLU A N 1
ATOM 767 C CA . GLU A 1 93 ? -38.923 -12.780 46.165 1.00 46.84 93 GLU A CA 1
ATOM 768 C C . GLU A 1 93 ? -38.262 -14.173 46.132 1.00 46.84 93 GLU A C 1
ATOM 770 O O . GLU A 1 93 ? -38.217 -14.854 45.083 1.00 46.84 93 GLU A O 1
#

pLDDT: mean 83.9, std 11.72, range [46.84, 98.56]

Foldseek 3Di:
DDDFPDDQDPQDDPPGDDRDDDQVVVCVVVVHHDDPDDDADDQPDPDDDRDPVPPPPPDCVVVVVVVCVVVVVVVVVVVVVCVVVVPPPPPPD

Sequence (93 aa):
RVFMLGDEEPRGRWPYRIQHVDIEALGRELGYPLLPVLLLLDPDEDDGYVRDWRPLHFGPERNIGYAVQWFGLAAALLVIYLVVNTHRIDRQE

Secondary structure (DSSP, 8-state):
----SS------SSSP--SS--HHHHHHHHTSPPPS---PPPTT-SSSS----S-----THHHHHHHHHHHHHHHHHHHHHHHHHHS------

Radius of gyration: 26.78 Å; chains: 1; bounding box: 62×31×73 Å